Protein AF-A0A424NS58-F1 (afdb_monomer_lite)

Secondary structure (DSSP, 8-state):
---TTEEE-SSEEEETTEEEEEEEEEEEEEETTEEEEEEEEEES-GGGGGGHHHHHHHHHHHHTTS-SSSEEEEEEEPPP-

Foldseek 3Di:
DDLPQWADDPFFIGRVNHTQWGFDDWDWDQPPNATEIETEIEGPDLVCQVCFVSVQVNVCVVVVPDDPGYHYGYHYDHDDD

Radius of gyration: 12.91 Å; chains: 1; bounding box: 32×24×36 Å

pLDDT: mean 90.91, std 10.47, range [54.34, 98.56]

Structure (mmCIF, N/CA/C/O backbone):
data_AF-A0A424NS58-F1
#
_entry.id   AF-A0A424NS58-F1
#
loop_
_atom_site.group_PDB
_atom_site.id
_atom_site.type_symbol
_atom_site.label_atom_id
_atom_site.label_alt_id
_atom_site.label_comp_id
_atom_site.label_asym_id
_atom_site.label_entity_id
_atom_site.label_seq_id
_atom_site.pdbx_PDB_ins_code
_atom_site.Cartn_x
_atom_site.Cartn_y
_atom_site.Cartn_z
_atom_site.occupancy
_atom_site.B_iso_or_equiv
_atom_site.auth_seq_id
_atom_site.auth_comp_id
_atom_site.auth_asym_id
_atom_site.auth_atom_id
_atom_site.pdbx_PDB_model_num
ATOM 1 N N . MET A 1 1 ? -8.290 15.668 -5.547 1.00 66.44 1 MET A N 1
ATOM 2 C CA . MET A 1 1 ? -8.553 14.698 -4.463 1.00 66.44 1 MET A CA 1
ATOM 3 C C . MET A 1 1 ? -7.626 15.016 -3.304 1.00 66.44 1 MET A C 1
ATOM 5 O O . MET A 1 1 ? -6.418 15.089 -3.525 1.00 66.44 1 MET A O 1
ATOM 9 N N . ASP A 1 2 ? -8.210 15.292 -2.144 1.00 84.56 2 ASP A N 1
ATOM 10 C CA . ASP A 1 2 ? -7.534 15.652 -0.896 1.00 84.56 2 ASP A CA 1
ATOM 11 C C . ASP A 1 2 ? -7.074 14.386 -0.144 1.00 84.56 2 ASP A C 1
ATOM 13 O O . ASP A 1 2 ? -7.824 13.405 -0.087 1.00 84.56 2 ASP A O 1
ATOM 17 N N . ILE A 1 3 ? -5.842 14.399 0.377 1.00 91.56 3 ILE A N 1
ATOM 18 C CA . ILE A 1 3 ? -5.250 13.320 1.190 1.00 91.56 3 ILE A CA 1
ATOM 19 C C . ILE A 1 3 ? -5.101 13.717 2.669 1.00 91.56 3 ILE A C 1
ATOM 21 O O . ILE A 1 3 ? -4.410 13.034 3.418 1.00 91.56 3 ILE A O 1
ATOM 25 N N . THR A 1 4 ? -5.731 14.814 3.102 1.00 91.94 4 THR A N 1
ATOM 26 C CA . THR A 1 4 ? -5.698 15.278 4.495 1.00 91.94 4 THR A CA 1
ATOM 27 C C . THR A 1 4 ? -6.040 14.148 5.467 1.00 91.94 4 THR A C 1
ATOM 29 O O . THR A 1 4 ? -6.990 13.389 5.264 1.00 91.94 4 THR A O 1
ATOM 32 N N . GLY A 1 5 ? -5.235 14.035 6.524 1.00 93.00 5 GLY A N 1
ATOM 33 C CA . GLY A 1 5 ? -5.338 12.982 7.536 1.00 93.00 5 GLY A CA 1
ATOM 34 C C . GLY A 1 5 ? -4.579 11.697 7.197 1.00 93.00 5 GLY A C 1
ATOM 35 O O . GLY A 1 5 ? -4.420 10.869 8.092 1.00 93.00 5 GLY A O 1
ATOM 36 N N . LEU A 1 6 ? -4.084 11.531 5.961 1.00 96.56 6 LEU A N 1
ATOM 37 C CA . LEU A 1 6 ? -3.226 10.406 5.589 1.00 96.56 6 LEU A CA 1
ATOM 38 C C . LEU A 1 6 ? -1.744 10.710 5.823 1.00 96.56 6 LEU A C 1
ATOM 40 O O . LEU A 1 6 ? -1.259 11.795 5.500 1.00 96.56 6 LEU A O 1
ATOM 44 N N . SER A 1 7 ? -1.007 9.717 6.310 1.00 96.31 7 SER A N 1
ATOM 45 C CA . SER A 1 7 ? 0.457 9.731 6.359 1.00 96.31 7 SER A CA 1
ATOM 46 C C . SER A 1 7 ? 1.033 8.368 5.977 1.00 96.31 7 SER A C 1
ATOM 48 O O . SER A 1 7 ? 0.330 7.357 5.986 1.00 96.31 7 SER A O 1
ATOM 50 N N . TYR A 1 8 ? 2.310 8.342 5.599 1.00 95.94 8 TYR A N 1
ATOM 51 C CA . TYR A 1 8 ? 3.008 7.146 5.136 1.00 95.94 8 TYR A CA 1
ATOM 52 C C . TYR A 1 8 ? 4.436 7.127 5.683 1.00 95.94 8 TYR A C 1
ATOM 54 O O . TYR A 1 8 ? 5.140 8.132 5.598 1.00 95.94 8 TYR A O 1
ATOM 62 N N . ASP A 1 9 ? 4.870 5.990 6.227 1.00 95.44 9 ASP A N 1
ATOM 63 C CA . ASP A 1 9 ? 6.195 5.832 6.852 1.00 95.44 9 ASP A CA 1
ATOM 64 C C . ASP A 1 9 ? 7.205 5.037 5.997 1.00 95.44 9 ASP A C 1
ATOM 66 O O . ASP A 1 9 ? 8.329 4.781 6.430 1.00 95.44 9 ASP A O 1
ATOM 70 N N . GLY A 1 10 ? 6.819 4.629 4.784 1.00 93.12 10 GLY A N 1
ATOM 71 C CA . GLY A 1 10 ? 7.609 3.728 3.939 1.00 93.12 10 GLY A CA 1
ATOM 72 C C . GLY A 1 10 ? 7.117 2.275 3.923 1.00 93.12 10 GLY A C 1
ATOM 73 O O . GLY A 1 10 ? 7.532 1.509 3.054 1.00 93.12 10 GLY A O 1
ATOM 74 N N . LYS A 1 11 ? 6.249 1.881 4.861 1.00 95.88 11 LYS A N 1
ATOM 75 C CA . LYS A 1 11 ? 5.682 0.525 4.971 1.00 95.88 11 LYS A CA 1
ATOM 76 C C . LYS A 1 11 ? 4.188 0.520 5.269 1.00 95.88 11 LYS A C 1
ATOM 78 O O . LYS A 1 11 ? 3.499 -0.391 4.834 1.00 95.88 11 LYS A O 1
ATOM 83 N N . SER A 1 12 ? 3.682 1.508 5.987 1.00 98.12 12 SER A N 1
ATOM 84 C CA . SER A 1 12 ? 2.302 1.572 6.456 1.00 98.12 12 SER A CA 1
ATOM 85 C C . SER A 1 12 ? 1.695 2.918 6.114 1.00 98.12 12 SER A C 1
ATOM 87 O O . SER A 1 12 ? 2.369 3.949 6.161 1.00 98.12 12 SER A O 1
ATOM 89 N N . VAL A 1 13 ? 0.408 2.902 5.786 1.00 98.12 13 VAL A N 1
ATOM 90 C CA . VAL A 1 13 ? -0.397 4.101 5.571 1.00 98.12 13 VAL A CA 1
ATOM 91 C C . VAL A 1 13 ? -1.353 4.263 6.739 1.00 98.12 13 VAL A C 1
ATOM 93 O O . VAL A 1 13 ? -2.051 3.322 7.129 1.00 98.12 13 VAL A O 1
ATOM 96 N N . PHE A 1 14 ? -1.378 5.471 7.289 1.00 98.31 14 PHE A N 1
ATOM 97 C CA . PHE A 1 14 ? -2.152 5.826 8.466 1.00 98.31 14 PHE A CA 1
ATOM 98 C C . PHE A 1 14 ? -3.248 6.813 8.092 1.00 98.31 14 PHE A C 1
ATOM 100 O O . PHE A 1 14 ? -3.001 7.700 7.284 1.00 98.31 14 PHE A O 1
ATOM 107 N N . LEU A 1 15 ? -4.418 6.708 8.718 1.00 97.50 15 LEU A N 1
ATOM 108 C CA . LEU A 1 15 ? -5.476 7.717 8.706 1.00 97.50 15 LEU A CA 1
ATOM 109 C C . LEU A 1 15 ? -5.697 8.182 10.141 1.00 97.50 15 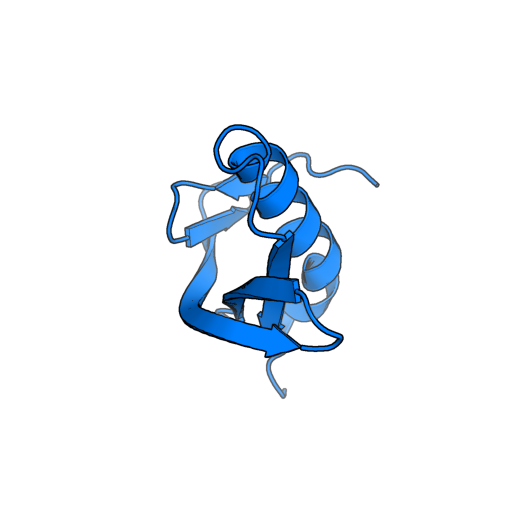LEU A C 1
ATOM 111 O O . LEU A 1 15 ? -6.108 7.388 10.982 1.00 97.50 15 LEU A O 1
ATOM 115 N N . ASN A 1 16 ? -5.420 9.452 10.440 1.00 95.19 16 ASN A N 1
ATOM 116 C CA . ASN A 1 16 ? -5.534 9.998 11.800 1.00 95.19 16 ASN A CA 1
ATOM 117 C C . ASN A 1 16 ? -4.814 9.126 12.857 1.00 95.19 16 ASN A C 1
ATOM 119 O O . ASN A 1 16 ? -5.352 8.869 13.931 1.00 95.19 16 ASN A O 1
ATOM 123 N N . ASN A 1 17 ? -3.601 8.661 12.533 1.00 95.38 17 ASN A N 1
ATOM 124 C CA . ASN A 1 17 ? -2.750 7.760 13.331 1.00 95.38 17 ASN A CA 1
ATOM 125 C C . ASN A 1 17 ? -3.217 6.290 13.448 1.00 95.38 17 ASN A C 1
ATOM 127 O O . ASN A 1 17 ? -2.540 5.502 14.106 1.00 95.38 17 ASN A O 1
ATOM 131 N N . GLU A 1 18 ? -4.308 5.880 12.795 1.00 97.44 18 GLU A N 1
ATOM 132 C CA . GLU A 1 18 ? -4.722 4.470 12.695 1.00 97.44 18 GLU A CA 1
ATOM 133 C C . GLU A 1 18 ? -4.133 3.825 11.431 1.00 97.44 18 GLU A C 1
ATOM 135 O O . GLU A 1 18 ? -4.220 4.411 10.355 1.00 97.44 18 GLU A O 1
ATOM 140 N N . ILE A 1 19 ? -3.558 2.620 11.526 1.00 98.19 19 ILE A N 1
ATOM 141 C CA . ILE A 1 19 ? -3.041 1.890 10.354 1.00 98.19 19 ILE A CA 1
ATOM 142 C C . ILE A 1 19 ? -4.211 1.382 9.506 1.00 98.19 19 ILE A C 1
ATOM 144 O O . ILE A 1 19 ? -4.979 0.513 9.929 1.00 98.19 19 ILE A O 1
ATOM 148 N N . ILE A 1 20 ? -4.303 1.877 8.273 1.00 98.12 20 ILE A N 1
ATOM 149 C CA . ILE A 1 20 ? -5.367 1.492 7.337 1.00 98.12 20 ILE A CA 1
ATOM 150 C C . ILE A 1 20 ? -4.876 0.579 6.215 1.00 98.12 20 ILE A C 1
ATOM 152 O O . ILE A 1 20 ? -5.678 -0.136 5.616 1.00 98.12 20 ILE A O 1
ATOM 156 N N . ALA A 1 21 ? -3.571 0.586 5.936 1.00 98.56 21 ALA A N 1
ATOM 157 C CA . ALA A 1 21 ? -2.954 -0.303 4.962 1.00 98.56 21 ALA A CA 1
ATOM 158 C C . ALA A 1 21 ? -1.481 -0.556 5.284 1.00 98.56 21 ALA A C 1
ATOM 160 O O . ALA A 1 21 ? -0.790 0.326 5.795 1.00 98.56 21 ALA A O 1
ATOM 161 N N . THR A 1 22 ? -0.986 -1.736 4.928 1.00 98.38 22 THR A N 1
ATOM 162 C CA . THR A 1 22 ? 0.427 -2.113 5.067 1.00 98.38 22 THR A CA 1
ATOM 163 C C . THR A 1 22 ? 0.958 -2.671 3.759 1.00 98.38 22 THR A C 1
ATOM 165 O O . THR A 1 22 ? 0.248 -3.389 3.061 1.00 98.38 22 THR A O 1
ATOM 168 N N . LEU A 1 23 ? 2.212 -2.377 3.445 1.00 97.81 23 LEU A N 1
ATOM 169 C CA . LEU A 1 23 ? 2.929 -2.929 2.307 1.00 97.81 23 LEU A CA 1
ATOM 170 C C . LEU A 1 23 ? 2.973 -4.458 2.423 1.00 97.81 23 LEU A C 1
ATOM 172 O O . LEU A 1 23 ? 3.563 -4.992 3.363 1.00 97.81 23 LEU A O 1
ATOM 176 N N . GLY A 1 24 ? 2.331 -5.140 1.480 1.00 97.62 24 GLY A N 1
ATOM 177 C CA . GLY A 1 24 ? 2.274 -6.597 1.406 1.00 97.62 24 GLY A CA 1
ATOM 178 C C . GLY A 1 24 ? 3.372 -7.179 0.524 1.00 97.62 24 GLY A C 1
ATOM 179 O O . GLY A 1 24 ? 4.010 -8.158 0.905 1.00 97.62 24 GLY A O 1
ATOM 180 N N . ALA A 1 25 ? 3.625 -6.550 -0.623 1.00 96.62 25 ALA A N 1
ATOM 181 C CA . ALA A 1 25 ? 4.606 -7.015 -1.595 1.00 96.62 25 ALA A CA 1
ATOM 182 C C . ALA A 1 25 ? 5.321 -5.847 -2.282 1.00 96.62 25 ALA A C 1
ATOM 184 O O . ALA A 1 25 ? 4.773 -4.751 -2.422 1.00 96.62 25 ALA A O 1
ATOM 185 N N . ILE A 1 26 ? 6.561 -6.106 -2.701 1.00 93.81 26 ILE A N 1
ATOM 186 C CA . ILE A 1 26 ? 7.264 -5.307 -3.702 1.00 93.81 26 ILE A CA 1
ATOM 187 C C . ILE A 1 26 ? 7.704 -6.263 -4.799 1.00 93.81 26 ILE A C 1
ATOM 189 O O . ILE A 1 26 ? 8.450 -7.204 -4.522 1.00 93.81 26 ILE A O 1
ATOM 193 N N . GLU A 1 27 ? 7.305 -5.974 -6.026 1.00 94.12 27 GLU A N 1
ATOM 194 C CA . GLU A 1 27 ? 7.610 -6.792 -7.193 1.00 94.12 27 GLU A CA 1
ATOM 195 C C . GLU A 1 27 ? 8.405 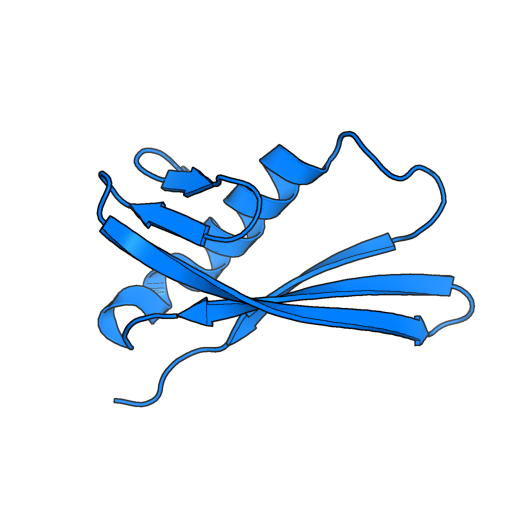-5.972 -8.213 1.00 94.12 27 GLU A C 1
ATOM 197 O O . GLU A 1 27 ? 8.334 -4.741 -8.249 1.00 94.12 27 GLU A O 1
ATOM 202 N N . LEU A 1 28 ? 9.243 -6.656 -8.992 1.00 91.94 28 LEU A N 1
ATOM 203 C CA . LEU A 1 28 ? 9.961 -6.077 -10.123 1.00 91.94 28 LEU A CA 1
ATOM 204 C C . LEU A 1 28 ? 9.594 -6.901 -11.350 1.00 91.94 28 LEU A C 1
ATOM 206 O O . LEU A 1 28 ? 9.966 -8.071 -11.443 1.00 91.94 28 LEU A O 1
ATOM 210 N N . ALA A 1 29 ? 8.884 -6.275 -12.275 1.00 90.00 29 ALA A N 1
ATOM 211 C CA . ALA A 1 29 ? 8.445 -6.877 -13.517 1.00 90.00 29 ALA A CA 1
ATOM 212 C C . ALA A 1 29 ? 9.132 -6.207 -14.711 1.00 90.00 29 ALA A C 1
ATOM 214 O O . ALA A 1 29 ? 9.582 -5.058 -14.644 1.00 90.00 29 ALA A O 1
ATOM 215 N N . TYR A 1 30 ? 9.222 -6.952 -15.810 1.00 89.94 30 TYR A N 1
ATOM 216 C CA . TYR A 1 30 ? 9.553 -6.403 -17.117 1.00 89.94 30 TYR A CA 1
ATOM 217 C C . TYR A 1 30 ? 8.304 -6.495 -17.984 1.00 89.94 30 TYR A C 1
ATOM 219 O O . TYR A 1 30 ? 7.930 -7.589 -18.408 1.00 89.94 30 TYR A O 1
ATOM 227 N N . ASP A 1 31 ? 7.654 -5.357 -18.203 1.00 81.19 31 ASP A N 1
ATOM 228 C CA . ASP A 1 31 ? 6.401 -5.266 -18.946 1.00 81.19 31 ASP A CA 1
ATOM 229 C C . ASP A 1 31 ? 6.497 -4.168 -20.006 1.00 81.19 31 ASP A C 1
ATOM 231 O O . ASP A 1 31 ? 7.090 -3.112 -19.788 1.00 81.19 31 ASP A O 1
ATOM 235 N N . GLY A 1 32 ? 5.979 -4.446 -21.202 1.00 83.25 32 GLY A N 1
ATOM 236 C CA . GLY A 1 32 ? 5.971 -3.488 -22.310 1.00 83.25 32 GLY A CA 1
ATOM 237 C C . GLY A 1 32 ? 7.351 -2.981 -22.756 1.00 83.25 32 GLY A C 1
ATOM 238 O O . GLY A 1 32 ? 7.425 -1.968 -23.444 1.00 83.25 32 GLY A O 1
ATOM 239 N N . GLY A 1 33 ? 8.442 -3.664 -22.389 1.00 87.75 33 GLY A N 1
ATOM 240 C CA . GLY A 1 33 ? 9.809 -3.222 -22.675 1.00 87.75 33 GLY A CA 1
ATOM 241 C C . GLY A 1 33 ? 10.451 -2.362 -21.576 1.00 87.75 33 GLY A C 1
ATOM 242 O O . GLY A 1 33 ? 11.606 -1.954 -21.722 1.00 87.75 33 GLY A O 1
ATOM 243 N N . GLU A 1 34 ? 9.741 -2.116 -20.474 1.00 89.12 34 GLU A N 1
ATOM 244 C CA . GLU A 1 34 ? 10.175 -1.282 -19.354 1.00 89.12 34 GLU A CA 1
ATOM 245 C C . GLU A 1 34 ? 10.286 -2.096 -18.056 1.00 89.12 34 GLU A C 1
ATOM 247 O O . GLU A 1 34 ? 9.574 -3.077 -17.843 1.00 89.12 34 GLU A O 1
ATOM 252 N N . LEU A 1 35 ? 11.193 -1.683 -17.163 1.00 90.19 35 LEU A N 1
ATOM 253 C CA . LEU A 1 35 ? 11.224 -2.198 -15.794 1.00 90.19 35 LEU A CA 1
ATOM 254 C C . LEU A 1 35 ? 10.203 -1.438 -14.945 1.00 90.19 35 LEU A C 1
ATOM 256 O O . LEU A 1 35 ? 10.285 -0.210 -14.814 1.00 90.19 35 LEU A O 1
ATOM 260 N N . VAL A 1 36 ? 9.294 -2.183 -14.325 1.00 90.56 36 VAL A N 1
ATOM 261 C CA . VAL A 1 36 ? 8.260 -1.661 -13.430 1.00 90.56 36 VAL A CA 1
ATOM 262 C C . VAL A 1 36 ? 8.478 -2.239 -12.042 1.00 90.56 36 VAL A C 1
ATOM 264 O O . VAL A 1 36 ? 8.638 -3.445 -11.867 1.00 90.56 36 VAL A O 1
ATOM 267 N N . ARG A 1 37 ? 8.525 -1.362 -11.042 1.00 90.94 37 ARG A N 1
ATOM 268 C CA . ARG A 1 37 ? 8.537 -1.734 -9.633 1.00 90.94 37 ARG A CA 1
ATOM 269 C C . ARG A 1 37 ? 7.169 -1.447 -9.042 1.00 90.94 37 ARG A C 1
ATOM 271 O O . ARG A 1 37 ? 6.754 -0.291 -8.989 1.00 90.94 37 ARG A O 1
ATOM 278 N N . GLU A 1 38 ? 6.529 -2.481 -8.533 1.00 92.69 38 GLU A N 1
ATOM 279 C CA . GLU A 1 38 ? 5.175 -2.417 -7.994 1.00 92.69 38 GLU A CA 1
ATOM 280 C C . GLU A 1 38 ? 5.233 -2.549 -6.476 1.00 92.69 38 GLU A C 1
ATOM 282 O O . GLU A 1 38 ? 6.018 -3.330 -5.935 1.00 92.69 38 GLU A O 1
ATOM 287 N N . ALA A 1 39 ? 4.454 -1.732 -5.773 1.00 94.81 39 ALA A N 1
ATOM 288 C CA . ALA A 1 39 ? 4.269 -1.830 -4.333 1.00 94.81 39 ALA A CA 1
ATOM 289 C C . ALA A 1 39 ? 2.785 -2.024 -4.025 1.00 94.81 39 ALA A C 1
ATOM 291 O O . ALA A 1 39 ? 1.990 -1.091 -4.166 1.00 94.81 39 ALA A O 1
ATOM 292 N N . THR A 1 40 ? 2.431 -3.218 -3.561 1.00 97.62 40 THR A N 1
ATOM 293 C CA . THR A 1 40 ? 1.046 -3.585 -3.259 1.00 97.62 40 THR A CA 1
ATOM 294 C C . THR A 1 40 ? 0.777 -3.403 -1.773 1.00 97.62 40 THR A C 1
ATOM 296 O O . THR A 1 40 ? 1.430 -4.011 -0.920 1.00 97.62 40 THR A O 1
ATOM 299 N N . PHE A 1 41 ? -0.195 -2.556 -1.446 1.00 98.25 41 PHE A N 1
ATOM 300 C CA . PHE A 1 41 ? -0.642 -2.300 -0.082 1.00 98.25 41 PHE A CA 1
ATOM 301 C C . PHE A 1 41 ? -1.917 -3.077 0.220 1.00 98.25 41 PHE A C 1
ATOM 303 O O . PHE A 1 41 ? -2.888 -3.025 -0.525 1.00 98.25 41 PHE A O 1
ATOM 310 N N . ILE A 1 42 ? -1.938 -3.758 1.355 1.00 98.25 42 ILE A N 1
ATOM 311 C CA . ILE A 1 42 ? -3.072 -4.552 1.810 1.00 98.25 42 ILE A CA 1
ATOM 312 C C . ILE A 1 42 ? -3.852 -3.733 2.831 1.00 98.25 42 ILE A C 1
ATOM 314 O O . ILE A 1 42 ? -3.287 -3.303 3.840 1.00 98.25 42 ILE A O 1
ATOM 318 N N . LEU A 1 43 ? -5.147 -3.523 2.588 1.00 98.25 43 LEU A N 1
ATOM 319 C CA . LEU A 1 43 ? -6.017 -2.835 3.543 1.00 98.25 43 LEU A CA 1
ATOM 320 C C . LEU A 1 43 ? -6.200 -3.659 4.823 1.00 98.25 43 LEU A C 1
ATOM 322 O O . LEU A 1 43 ? -6.384 -4.877 4.774 1.00 98.25 43 LEU A O 1
ATOM 326 N N . SER A 1 44 ? -6.229 -2.987 5.974 1.00 97.38 44 SER A N 1
ATOM 327 C CA . SER A 1 44 ? -6.465 -3.640 7.270 1.00 97.38 44 SER A CA 1
ATOM 328 C C . SER A 1 44 ? -7.926 -4.062 7.474 1.00 97.38 44 SER A C 1
ATOM 330 O O . SER A 1 44 ? -8.212 -4.935 8.291 1.00 97.38 44 SER A O 1
ATOM 332 N N . SER A 1 45 ? -8.868 -3.471 6.728 1.00 97.38 45 SER A N 1
ATOM 333 C CA . SER A 1 45 ? -10.298 -3.792 6.783 1.00 97.38 45 SER A CA 1
ATOM 334 C C . SER A 1 45 ? -11.033 -3.312 5.528 1.00 97.38 45 SER A C 1
ATOM 336 O O . SER A 1 45 ? -10.673 -2.290 4.946 1.00 97.38 45 SER A O 1
ATOM 338 N N . ALA A 1 46 ? -12.126 -3.992 5.164 1.00 97.50 46 ALA A N 1
ATOM 339 C CA . ALA A 1 46 ? -13.007 -3.598 4.061 1.00 97.50 46 ALA A CA 1
ATOM 340 C C . ALA A 1 46 ? -13.647 -2.210 4.251 1.00 97.50 46 ALA A C 1
ATOM 342 O O . ALA A 1 46 ? -13.989 -1.558 3.264 1.00 97.50 46 ALA A O 1
ATOM 343 N N . LYS A 1 47 ? -13.752 -1.711 5.498 1.00 96.75 47 LYS A N 1
ATOM 344 C CA . LYS A 1 47 ? -14.211 -0.335 5.772 1.00 96.75 47 LYS A CA 1
ATOM 345 C C . LYS A 1 47 ? -13.306 0.723 5.125 1.00 96.75 47 LYS A C 1
ATOM 347 O O . LYS A 1 47 ? -13.745 1.843 4.911 1.00 96.75 47 LYS A O 1
ATOM 352 N N . TYR A 1 48 ? -12.065 0.367 4.782 1.00 97.38 48 TYR A N 1
ATOM 353 C CA . TYR A 1 48 ? -11.116 1.273 4.141 1.00 97.38 48 TYR A CA 1
ATOM 354 C C . TYR A 1 48 ? -11.074 1.178 2.614 1.00 97.38 48 TYR A C 1
ATOM 356 O O . TYR A 1 48 ? -10.291 1.897 1.994 1.00 97.38 48 TYR A O 1
ATOM 364 N N . ASN A 1 49 ? -11.916 0.351 1.982 1.00 97.06 49 ASN A N 1
ATOM 365 C CA . ASN A 1 49 ? -11.939 0.216 0.519 1.00 97.06 49 ASN A CA 1
ATOM 366 C C . ASN A 1 49 ? -12.158 1.571 -0.184 1.00 97.06 49 ASN A C 1
ATOM 368 O O . ASN A 1 49 ? -11.564 1.832 -1.228 1.00 97.06 49 ASN A O 1
ATOM 372 N N . GLU A 1 50 ? -12.941 2.475 0.414 1.00 95.81 50 GLU A N 1
ATOM 373 C CA . GLU A 1 50 ? -13.177 3.826 -0.121 1.00 95.81 50 GLU A CA 1
ATOM 374 C C . GLU A 1 50 ? -11.921 4.724 -0.139 1.00 95.81 50 GLU A C 1
ATOM 376 O O . GLU A 1 50 ? -11.874 5.725 -0.857 1.00 95.81 50 GLU A O 1
ATOM 381 N N . TYR A 1 51 ? -10.878 4.366 0.618 1.00 96.81 51 TYR A N 1
ATOM 382 C CA . TYR A 1 51 ? -9.622 5.112 0.701 1.00 96.81 51 TYR A CA 1
ATOM 383 C C . TYR A 1 51 ? -8.558 4.612 -0.283 1.00 96.81 51 TYR A C 1
ATOM 385 O O . TYR A 1 51 ? -7.510 5.249 -0.378 1.00 96.81 51 TYR A O 1
ATOM 393 N N . ALA A 1 52 ? -8.805 3.541 -1.048 1.00 96.88 52 ALA A N 1
ATOM 394 C CA . ALA A 1 52 ? -7.804 2.913 -1.919 1.00 96.88 52 ALA A CA 1
ATOM 395 C C . ALA A 1 52 ? -7.095 3.912 -2.854 1.00 96.88 52 ALA A C 1
ATOM 397 O O . ALA A 1 52 ? -5.870 4.004 -2.861 1.00 96.88 52 ALA A O 1
ATOM 398 N N . ILE A 1 53 ? -7.850 4.758 -3.562 1.00 96.75 53 ILE A N 1
ATOM 399 C CA . ILE A 1 53 ? -7.263 5.777 -4.452 1.00 96.75 53 ILE A CA 1
ATOM 400 C C . ILE A 1 53 ? -6.453 6.828 -3.675 1.00 96.75 53 ILE A C 1
ATOM 402 O O . ILE A 1 53 ? -5.415 7.296 -4.147 1.00 96.75 53 ILE A O 1
ATOM 406 N N . LYS A 1 54 ? -6.891 7.199 -2.465 1.00 96.81 54 LYS A N 1
ATOM 407 C CA . LYS A 1 54 ? -6.160 8.158 -1.623 1.00 96.81 54 LYS A CA 1
ATOM 408 C C . LYS A 1 54 ? -4.853 7.562 -1.097 1.00 96.81 54 LYS A C 1
ATOM 410 O O . LYS A 1 54 ? -3.860 8.279 -1.029 1.00 96.81 54 LYS A O 1
ATOM 415 N N . ILE A 1 55 ? -4.843 6.268 -0.774 1.00 97.06 55 ILE A N 1
ATOM 416 C CA . ILE A 1 55 ? -3.649 5.512 -0.369 1.00 97.06 55 ILE A CA 1
ATOM 417 C C . ILE A 1 55 ? -2.625 5.499 -1.506 1.00 97.06 55 ILE A C 1
ATOM 419 O O . ILE A 1 55 ? -1.487 5.910 -1.284 1.00 97.06 55 ILE A O 1
ATOM 423 N N . ILE A 1 56 ? -3.043 5.134 -2.727 1.00 96.38 56 ILE A N 1
ATOM 424 C CA . ILE A 1 56 ? -2.185 5.161 -3.928 1.00 96.38 56 ILE A CA 1
ATOM 425 C C . ILE A 1 56 ? -1.522 6.532 -4.065 1.00 96.38 56 ILE A C 1
ATOM 427 O O . ILE A 1 56 ? -0.298 6.641 -4.148 1.00 96.38 56 ILE A O 1
ATOM 431 N N . LYS A 1 57 ? -2.329 7.597 -4.009 1.00 94.56 57 LYS A N 1
ATOM 432 C CA . LYS A 1 57 ? -1.838 8.968 -4.136 1.00 94.56 57 LYS A CA 1
ATOM 433 C C . LYS A 1 57 ? -0.876 9.357 -3.007 1.00 94.56 57 LYS A C 1
ATOM 435 O O . LYS A 1 57 ? 0.168 9.940 -3.288 1.00 94.56 57 LYS A O 1
ATOM 440 N N . CYS A 1 58 ? -1.196 9.019 -1.756 1.00 95.25 58 CYS A N 1
ATOM 441 C CA . CYS A 1 58 ? -0.350 9.293 -0.593 1.00 95.25 58 CYS A CA 1
ATOM 442 C C . CYS A 1 58 ? 1.038 8.653 -0.751 1.00 95.25 58 CYS A C 1
ATOM 444 O O . CYS A 1 58 ? 2.054 9.335 -0.607 1.00 95.25 58 CYS A O 1
ATOM 446 N N . VAL A 1 59 ? 1.098 7.372 -1.121 1.00 94.44 59 VAL A N 1
ATOM 447 C CA . VAL A 1 59 ? 2.369 6.661 -1.316 1.00 94.44 59 VAL A CA 1
ATOM 448 C C . VAL A 1 59 ? 3.137 7.240 -2.502 1.00 94.44 59 VAL A C 1
ATOM 450 O O . VAL A 1 59 ? 4.334 7.500 -2.379 1.00 94.44 59 VAL A O 1
ATOM 453 N N . GLN A 1 60 ? 2.472 7.498 -3.632 1.00 91.31 60 GLN A N 1
ATOM 454 C CA . GLN A 1 60 ? 3.111 8.095 -4.808 1.00 91.31 60 GLN A CA 1
ATOM 455 C C . GLN A 1 60 ? 3.726 9.463 -4.491 1.00 91.31 60 GLN A C 1
ATOM 457 O O . GLN A 1 60 ? 4.885 9.697 -4.823 1.00 91.31 60 GLN A O 1
ATOM 462 N N . GLU A 1 61 ? 3.002 10.360 -3.815 1.00 90.69 61 GLU A N 1
ATOM 463 C CA . GLU A 1 61 ? 3.516 11.688 -3.451 1.00 90.69 61 GLU A CA 1
ATOM 464 C C . GLU A 1 61 ? 4.733 11.616 -2.522 1.00 90.69 61 GLU A C 1
ATOM 466 O O . GLU A 1 61 ? 5.680 12.378 -2.704 1.00 90.69 61 GLU A O 1
ATOM 471 N N . ASN A 1 62 ? 4.768 10.643 -1.609 1.00 88.31 62 ASN A N 1
ATOM 472 C CA . ASN A 1 62 ? 5.908 10.417 -0.717 1.00 88.31 62 ASN A CA 1
ATOM 473 C C . ASN A 1 62 ? 7.066 9.631 -1.369 1.00 88.31 62 ASN A C 1
ATOM 475 O O . ASN A 1 62 ? 8.178 9.617 -0.840 1.00 88.31 62 ASN A O 1
ATOM 479 N N . THR A 1 63 ? 6.834 8.988 -2.520 1.00 82.50 63 THR A N 1
ATOM 480 C CA . THR A 1 63 ? 7.820 8.120 -3.198 1.00 82.50 63 THR A CA 1
ATOM 481 C C . THR A 1 63 ? 8.394 8.730 -4.483 1.00 82.50 63 THR A C 1
ATOM 483 O O . THR A 1 63 ? 9.446 8.289 -4.946 1.00 82.50 63 THR A O 1
ATOM 486 N N . LYS A 1 64 ? 7.787 9.806 -5.013 1.00 65.62 64 LYS A N 1
ATOM 487 C CA . LYS A 1 64 ? 8.195 10.555 -6.227 1.00 65.62 64 LYS A CA 1
ATOM 488 C C . LYS A 1 64 ? 9.657 11.034 -6.273 1.00 65.62 64 LYS A C 1
ATOM 490 O O . LYS A 1 64 ? 10.088 11.548 -7.296 1.00 65.62 64 LYS A O 1
ATOM 495 N N . LEU A 1 65 ? 10.432 10.872 -5.204 1.00 54.34 65 LEU A N 1
ATOM 496 C CA . LEU A 1 65 ? 11.778 11.427 -5.070 1.00 54.34 65 LEU A CA 1
ATOM 497 C C . LEU A 1 65 ? 12.936 10.486 -5.459 1.00 54.34 65 LEU A C 1
ATOM 499 O O . LEU A 1 65 ? 14.077 10.932 -5.383 1.00 54.34 65 LEU A O 1
ATOM 503 N N . LYS A 1 66 ? 12.722 9.203 -5.807 1.00 55.59 66 LYS A N 1
ATOM 504 C CA . LYS A 1 66 ? 13.828 8.216 -5.699 1.00 55.59 66 LYS A CA 1
ATOM 505 C C . LYS A 1 66 ? 14.194 7.333 -6.899 1.00 55.59 66 LYS A C 1
ATOM 507 O O . LYS A 1 66 ? 15.165 6.591 -6.770 1.00 55.59 66 LYS A O 1
ATOM 512 N N . SER A 1 67 ? 13.528 7.381 -8.054 1.00 55.62 67 SER A N 1
ATOM 513 C CA . SER A 1 67 ? 13.966 6.540 -9.184 1.00 55.62 67 SER A CA 1
ATOM 514 C C . SER A 1 67 ? 13.718 7.187 -10.539 1.00 55.62 67 SER A C 1
ATOM 516 O O . SER A 1 67 ? 12.576 7.343 -10.948 1.00 55.62 67 SER A O 1
ATOM 518 N N . ASN A 1 68 ? 14.798 7.559 -11.230 1.00 63.41 68 ASN A N 1
ATOM 519 C CA . ASN A 1 68 ? 14.721 8.224 -12.535 1.00 63.41 68 ASN A CA 1
ATOM 520 C C . ASN A 1 68 ? 14.553 7.246 -13.714 1.00 63.41 68 ASN A C 1
ATOM 522 O O . ASN A 1 68 ? 14.233 7.696 -14.806 1.00 63.41 68 ASN A O 1
ATOM 526 N N . ASN A 1 69 ? 14.748 5.934 -13.508 1.00 71.88 69 ASN A N 1
ATOM 527 C CA . ASN A 1 69 ? 14.851 4.956 -14.605 1.00 71.88 69 ASN A CA 1
ATOM 528 C C . ASN A 1 69 ? 13.957 3.710 -14.448 1.00 71.88 69 ASN A C 1
ATOM 530 O O . ASN A 1 69 ?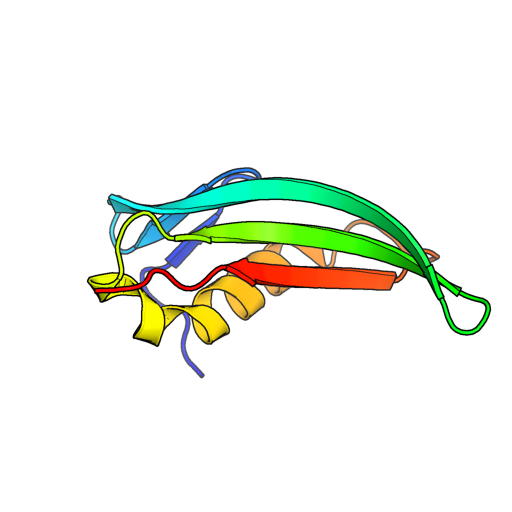 14.015 2.823 -15.293 1.00 71.88 69 ASN A O 1
ATOM 534 N N . ILE A 1 70 ? 13.182 3.601 -13.365 1.00 81.12 70 ILE A N 1
ATOM 535 C CA . ILE A 1 70 ? 12.272 2.471 -13.125 1.00 81.12 70 ILE A CA 1
ATOM 536 C C . ILE A 1 70 ? 10.905 3.057 -12.803 1.00 81.12 70 ILE A C 1
ATOM 538 O O . ILE A 1 70 ? 10.782 3.862 -11.874 1.00 81.12 70 ILE A O 1
ATOM 542 N N . LYS A 1 71 ? 9.887 2.664 -13.573 1.00 86.81 71 LYS A N 1
ATOM 543 C CA . LYS A 1 71 ? 8.506 3.074 -13.324 1.00 86.81 71 LYS A CA 1
ATOM 544 C C . LYS A 1 71 ? 8.080 2.521 -11.968 1.00 86.81 71 LYS A C 1
ATOM 546 O O . LYS A 1 71 ? 8.329 1.355 -11.678 1.00 86.81 71 LYS A O 1
ATOM 551 N N . PHE A 1 72 ? 7.483 3.355 -11.124 1.00 88.62 72 PHE A N 1
ATOM 552 C CA . PHE A 1 72 ? 6.997 2.925 -9.817 1.00 88.62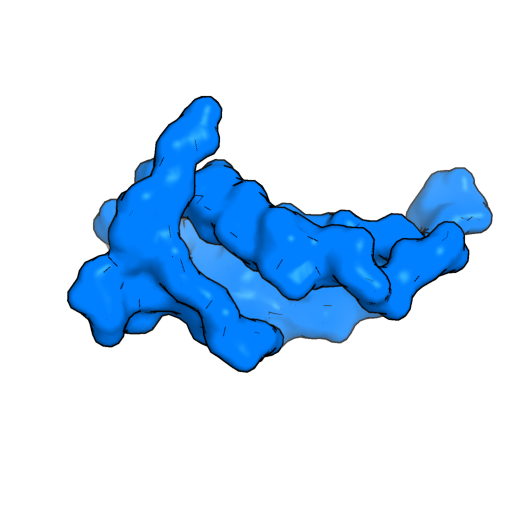 72 PHE A CA 1
ATOM 553 C C . PHE A 1 72 ? 5.477 2.991 -9.779 1.00 88.62 72 PHE A C 1
ATOM 555 O O . PHE A 1 72 ? 4.898 4.072 -9.919 1.00 88.62 72 PHE A O 1
ATOM 562 N N . GLU A 1 73 ? 4.850 1.843 -9.566 1.00 92.19 73 GLU A N 1
ATOM 563 C CA . GLU A 1 73 ? 3.405 1.713 -9.454 1.00 92.19 73 GLU A CA 1
ATOM 564 C C . GLU A 1 73 ? 3.016 1.324 -8.031 1.00 92.19 73 GLU A C 1
ATOM 566 O O . GLU A 1 73 ? 3.760 0.667 -7.301 1.00 92.19 73 GLU A O 1
ATOM 571 N N . VAL A 1 74 ? 1.853 1.812 -7.614 1.00 94.94 74 VAL A N 1
ATOM 572 C CA . VAL A 1 74 ? 1.304 1.545 -6.290 1.00 94.94 74 VAL A CA 1
ATOM 573 C C . VAL A 1 74 ? -0.060 0.928 -6.485 1.00 94.94 74 VAL A C 1
ATOM 575 O O . VAL A 1 74 ? -0.928 1.530 -7.118 1.00 94.94 74 VAL A O 1
ATOM 578 N N . GLU A 1 75 ? -0.244 -0.228 -5.875 1.00 96.75 75 GLU A N 1
ATOM 579 C CA . GLU A 1 75 ? -1.492 -0.965 -5.891 1.00 96.75 75 GLU A CA 1
ATOM 580 C C . GLU A 1 75 ? -2.083 -1.054 -4.489 1.00 96.75 75 GLU A C 1
ATOM 582 O O . GLU A 1 75 ? -1.380 -0.948 -3.479 1.00 96.75 75 GLU A O 1
ATOM 587 N N . VAL A 1 76 ? -3.396 -1.263 -4.425 1.00 97.38 76 VAL A N 1
ATOM 588 C CA . VAL A 1 76 ? -4.106 -1.499 -3.169 1.00 97.38 76 VAL A CA 1
ATOM 589 C C . VAL A 1 76 ? -5.002 -2.721 -3.321 1.00 97.38 76 VAL A C 1
ATOM 591 O O . VAL A 1 76 ? -5.939 -2.714 -4.118 1.00 97.38 76 VAL A O 1
ATOM 594 N N . GLU A 1 77 ? -4.743 -3.746 -2.515 1.00 97.69 77 GLU A N 1
ATOM 595 C CA . GLU A 1 77 ? -5.602 -4.920 -2.395 1.00 97.69 77 GLU A CA 1
ATOM 596 C C . GLU A 1 77 ? -6.839 -4.566 -1.561 1.00 97.69 77 GLU A C 1
ATOM 598 O O . GLU A 1 77 ? -6.752 -4.259 -0.365 1.00 97.69 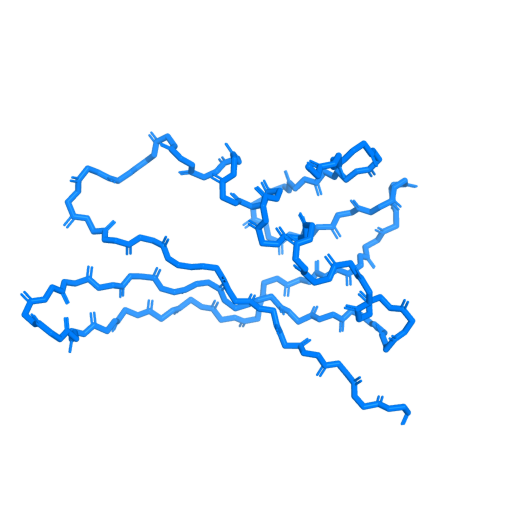77 GLU A O 1
ATOM 603 N N . LEU A 1 78 ? -8.008 -4.632 -2.200 1.00 96.06 78 LEU A N 1
ATOM 604 C CA . LEU A 1 78 ? -9.293 -4.455 -1.533 1.00 96.06 78 LEU A CA 1
ATOM 605 C C . LEU A 1 78 ? -9.639 -5.676 -0.681 1.00 96.06 78 LEU A C 1
ATOM 607 O O . LEU A 1 78 ? -9.357 -6.816 -1.048 1.00 96.06 78 LEU A O 1
ATOM 611 N N . LYS A 1 79 ? -10.326 -5.446 0.439 1.00 93.75 79 LYS A N 1
ATOM 612 C CA . LYS A 1 7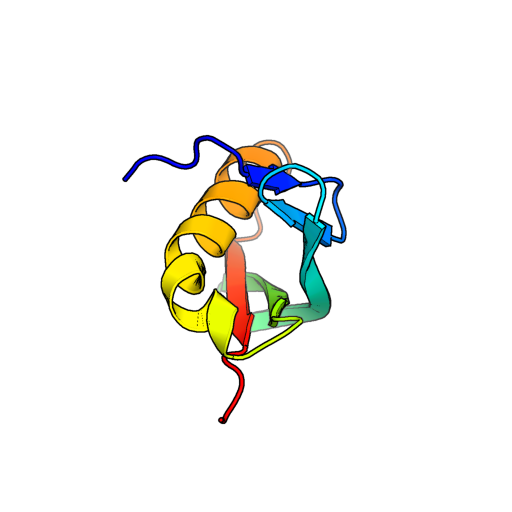9 ? -10.839 -6.535 1.277 1.00 93.75 79 LYS A CA 1
ATOM 613 C C . LYS A 1 79 ? -12.299 -6.829 0.954 1.00 93.75 79 LYS A C 1
ATOM 615 O O . LYS A 1 79 ? -13.110 -5.914 0.786 1.00 93.75 79 LYS A O 1
ATOM 620 N N . ASN A 1 80 ? -12.627 -8.117 0.912 1.00 89.56 80 ASN A N 1
ATOM 621 C CA . ASN A 1 80 ? -14.010 -8.589 0.887 1.00 89.56 80 ASN A CA 1
ATOM 622 C C . ASN A 1 80 ? -14.678 -8.339 2.254 1.00 89.56 80 ASN A C 1
ATOM 624 O O . ASN A 1 80 ? -13.978 -8.217 3.261 1.00 89.56 80 ASN A O 1
ATOM 628 N N . LYS A 1 81 ? -16.013 -8.207 2.253 1.00 66.75 81 LYS A N 1
ATOM 629 C CA . LYS A 1 81 ? -16.829 -7.959 3.456 1.00 66.75 81 LYS A CA 1
ATOM 630 C C . LYS A 1 81 ? -16.661 -9.040 4.518 1.00 66.75 81 LYS A C 1
ATOM 632 O O . LYS A 1 81 ? -16.609 -10.226 4.128 1.00 66.75 81 LYS A O 1
#

Sequence (81 aa):
MDITGLSYDGKSVFLNNEIIATLGAIELAYDGGELVREATFILSSAKYNEYAIKIIKCVQENTKLKSNNIKFEVEVELKNK